Protein AF-A0A7J4K9K2-F1 (afdb_monomer)

Secondary structure (DSSP, 8-state):
----S-EEEEGGGSPTT--GGGSTTGGG--SPEEEE--BGGGTSSB---HHHHHHHHGGGGGG-SEEE--GGGGGGSPP-

Mean predicted aligned error: 3.52 Å

Sequence (80 aa):
MAGADAIELRLDLFPQGCTPEQVPGLARCPLPLIITVRSRQEGGNFRGTPDDWWTRVLPWLEYAAFVDIEQQFSMLAPPI

Nearest PDB structures (foldseek):
  2o7q-assembly1_A  TM=7.998E-01  e=3.546E-03  Arabidopsis thaliana
  2gpt-assembly1_A  TM=7.716E-01  e=3.546E-03  Arabidopsis thaliana
  2o7s-assembly1_A  TM=8.019E-01  e=7.982E-03  Arabidopsis thaliana
  2ox1-assembly1_A  TM=7.675E-01  e=2.056E-02  Archaeoglobus fulgidus
  1sfj-assembly1_A  TM=7.327E-01  e=4.043E-02  Staphylococcus aureus subsp. aureus MRSA252

Radius of gyration: 12.81 Å; Cα contacts (8 Å, |Δi|>4): 96; chains: 1; bounding box: 32×26×31 Å

pLDDT: mean 92.29, std 7.9, range [52.69, 98.25]

Structure (mmCIF, N/CA/C/O backbone):
data_AF-A0A7J4K9K2-F1
#
_entry.id   AF-A0A7J4K9K2-F1
#
loop_
_atom_site.group_PDB
_atom_site.id
_atom_site.type_symbol
_atom_site.label_atom_id
_atom_site.label_alt_id
_atom_site.label_comp_id
_atom_site.label_asym_id
_atom_site.label_entity_id
_atom_site.label_seq_id
_atom_site.pdbx_PDB_ins_code
_atom_site.Cartn_x
_atom_site.Cartn_y
_atom_site.Cartn_z
_atom_site.occupancy
_atom_site.B_iso_or_equiv
_atom_site.auth_seq_id
_atom_site.auth_comp_id
_atom_site.auth_asym_id
_atom_site.auth_atom_id
_atom_site.pdbx_PDB_model_num
ATOM 1 N N . MET A 1 1 ? 9.819 -18.395 -15.114 1.00 52.69 1 MET A N 1
ATOM 2 C CA . MET A 1 1 ? 9.175 -17.155 -14.621 1.00 52.69 1 MET A CA 1
ATOM 3 C C . MET A 1 1 ? 8.020 -17.548 -13.719 1.00 52.69 1 MET A C 1
ATOM 5 O O . MET A 1 1 ? 7.430 -18.586 -13.977 1.00 52.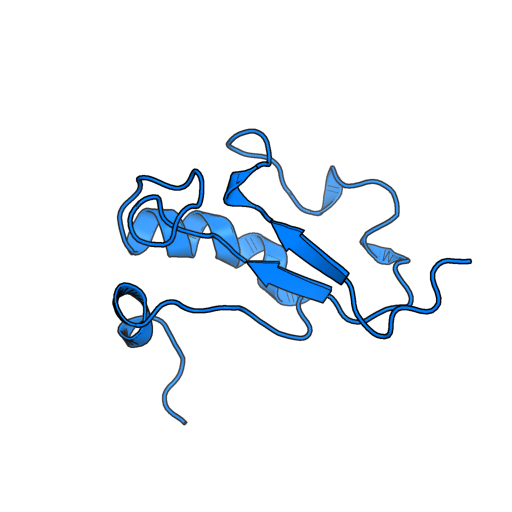69 1 MET A O 1
ATOM 9 N N . ALA A 1 2 ? 7.741 -16.776 -12.667 1.00 68.88 2 ALA A N 1
ATOM 10 C CA . ALA A 1 2 ? 6.812 -17.167 -11.602 1.00 68.88 2 ALA A CA 1
ATOM 11 C C . ALA A 1 2 ? 5.313 -17.121 -11.978 1.00 68.88 2 ALA A C 1
ATOM 13 O O . ALA A 1 2 ? 4.499 -17.537 -11.169 1.00 68.88 2 ALA A O 1
ATOM 14 N N . GLY A 1 3 ? 4.938 -16.669 -13.184 1.00 88.19 3 GLY A N 1
ATOM 15 C CA . GLY A 1 3 ? 3.561 -16.780 -13.698 1.00 88.19 3 GLY A CA 1
ATOM 16 C C . GLY A 1 3 ? 2.487 -16.032 -12.898 1.00 88.19 3 GLY A C 1
ATOM 17 O O . GLY A 1 3 ? 1.317 -16.347 -13.053 1.00 88.19 3 GLY A O 1
ATOM 18 N N . ALA A 1 4 ? 2.877 -15.093 -12.032 1.00 93.00 4 ALA A N 1
ATOM 19 C CA . ALA A 1 4 ? 1.951 -14.314 -11.219 1.00 93.00 4 ALA A CA 1
ATOM 20 C C . ALA A 1 4 ? 1.284 -13.196 -12.034 1.00 93.00 4 ALA A C 1
ATOM 22 O O . ALA A 1 4 ? 1.928 -12.586 -12.889 1.00 93.00 4 ALA A O 1
ATOM 23 N N . ASP A 1 5 ? 0.028 -12.895 -11.703 1.00 95.69 5 ASP A N 1
ATOM 24 C CA . ASP A 1 5 ? -0.773 -11.851 -12.357 1.00 95.69 5 ASP A CA 1
ATOM 25 C C . ASP A 1 5 ? -0.618 -10.465 -11.708 1.00 95.69 5 ASP A C 1
ATOM 27 O O . ASP A 1 5 ? -0.952 -9.452 -12.318 1.00 95.69 5 ASP A O 1
ATOM 31 N N . ALA A 1 6 ? -0.108 -10.406 -10.476 1.00 96.12 6 ALA A N 1
ATOM 32 C CA . ALA A 1 6 ? 0.105 -9.180 -9.710 1.00 96.12 6 ALA A CA 1
ATOM 33 C C . ALA A 1 6 ? 1.276 -9.342 -8.731 1.00 96.12 6 ALA A C 1
ATOM 35 O O . ALA A 1 6 ? 1.706 -10.461 -8.434 1.00 96.12 6 ALA A O 1
ATOM 36 N N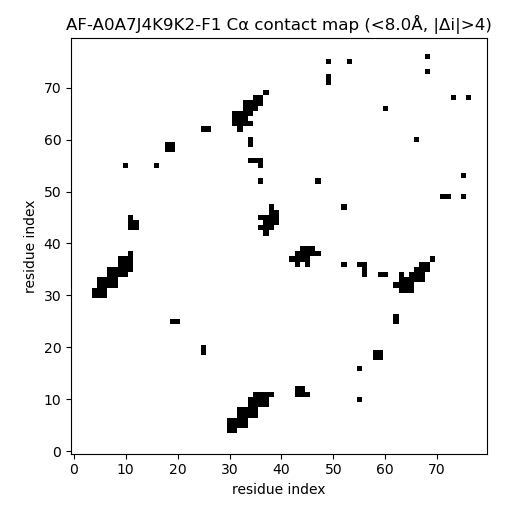 . ILE A 1 7 ? 1.776 -8.221 -8.207 1.00 95.88 7 ILE A N 1
ATOM 37 C CA . ILE A 1 7 ? 2.812 -8.194 -7.168 1.00 95.88 7 ILE A CA 1
ATOM 38 C C . ILE A 1 7 ? 2.304 -7.391 -5.971 1.00 95.88 7 ILE A C 1
ATOM 40 O O . ILE A 1 7 ? 1.938 -6.227 -6.112 1.00 95.88 7 ILE A O 1
ATOM 44 N N . GLU A 1 8 ? 2.333 -7.991 -4.782 1.00 97.50 8 GLU A N 1
ATOM 45 C CA . GLU A 1 8 ? 2.102 -7.274 -3.526 1.00 97.50 8 GLU A CA 1
ATOM 46 C C . GLU A 1 8 ? 3.415 -6.680 -2.996 1.00 97.50 8 GLU A C 1
ATOM 48 O O . GLU A 1 8 ? 4.393 -7.397 -2.764 1.00 97.50 8 GLU A O 1
ATOM 53 N N . LEU A 1 9 ? 3.432 -5.366 -2.764 1.00 97.00 9 LEU A N 1
ATOM 54 C CA . LEU A 1 9 ? 4.513 -4.667 -2.079 1.00 97.00 9 LEU A CA 1
ATOM 55 C C . LEU A 1 9 ? 4.148 -4.455 -0.610 1.00 97.00 9 LEU A C 1
ATOM 57 O O . LEU A 1 9 ? 3.335 -3.602 -0.255 1.00 97.00 9 LEU A O 1
ATOM 61 N N . ARG A 1 10 ? 4.805 -5.233 0.251 1.00 97.50 10 ARG A N 1
ATOM 62 C CA . ARG A 1 10 ? 4.663 -5.195 1.711 1.00 97.50 10 ARG A CA 1
ATOM 63 C C . ARG A 1 10 ? 5.513 -4.081 2.319 1.00 97.50 10 ARG A C 1
ATOM 65 O O . ARG A 1 10 ? 6.635 -4.308 2.774 1.00 97.50 10 ARG A O 1
ATOM 72 N N . LEU A 1 11 ? 4.978 -2.864 2.329 1.00 97.50 11 LEU A N 1
ATOM 73 C CA . LEU A 1 11 ? 5.678 -1.662 2.792 1.00 97.50 11 LEU A CA 1
ATOM 74 C C . LEU A 1 11 ? 5.997 -1.678 4.293 1.00 97.50 11 LEU A C 1
ATOM 76 O O . LEU A 1 11 ? 6.898 -0.958 4.735 1.00 97.50 11 LEU A O 1
ATOM 80 N N . ASP A 1 12 ? 5.290 -2.500 5.072 1.00 97.19 12 ASP A N 1
ATOM 81 C CA . ASP A 1 12 ? 5.591 -2.757 6.482 1.00 97.19 12 ASP A CA 1
ATOM 82 C C . ASP A 1 12 ? 6.921 -3.507 6.684 1.00 97.19 12 ASP A C 1
ATOM 84 O O . ASP A 1 12 ? 7.502 -3.446 7.766 1.00 97.19 12 ASP A O 1
ATOM 88 N N . LEU A 1 13 ? 7.441 -4.168 5.644 1.00 97.38 13 LEU A N 1
ATOM 89 C CA . LEU A 1 13 ? 8.749 -4.833 5.653 1.00 97.38 13 LEU A CA 1
ATOM 90 C C . LEU A 1 13 ? 9.882 -3.942 5.129 1.00 97.38 13 LEU A C 1
ATOM 92 O O . LEU A 1 13 ? 11.053 -4.306 5.229 1.00 97.38 13 LEU A O 1
ATOM 96 N N . PHE A 1 14 ? 9.552 -2.791 4.546 1.00 96.00 14 PHE A N 1
ATOM 97 C CA . PHE A 1 14 ? 10.542 -1.893 3.965 1.00 96.00 14 PHE A CA 1
ATOM 98 C C . PHE A 1 14 ? 11.176 -1.033 5.063 1.00 96.00 14 PHE A C 1
ATOM 100 O O . PHE A 1 14 ? 10.502 -0.695 6.042 1.00 96.00 14 PHE A O 1
ATOM 107 N N . PRO A 1 15 ? 12.434 -0.591 4.886 1.00 94.19 15 PRO A N 1
ATOM 108 C CA . PRO A 1 15 ? 13.021 0.414 5.759 1.00 94.19 15 PRO A CA 1
ATOM 109 C C . PRO A 1 15 ? 12.117 1.646 5.871 1.00 94.19 15 PRO A C 1
ATOM 111 O O . PRO A 1 15 ? 11.501 2.085 4.890 1.00 94.19 15 PRO A O 1
ATOM 114 N N . GLN A 1 16 ? 12.045 2.214 7.073 1.00 88.00 16 GLN A N 1
ATOM 115 C CA . GLN A 1 16 ? 11.296 3.443 7.306 1.00 88.00 16 GLN A CA 1
ATOM 116 C C . GLN A 1 16 ? 11.849 4.565 6.415 1.00 88.00 16 GLN A C 1
ATOM 118 O O . GLN A 1 16 ? 13.060 4.712 6.271 1.00 88.00 16 GLN A O 1
ATOM 123 N N . GLY A 1 17 ? 10.956 5.334 5.788 1.00 88.12 17 GLY A N 1
ATOM 124 C CA . GLY A 1 17 ? 11.334 6.400 4.855 1.00 88.12 17 GLY A CA 1
ATOM 125 C C . GLY A 1 17 ? 11.719 5.926 3.450 1.00 88.12 17 GLY A C 1
ATOM 126 O O . GLY A 1 17 ? 12.040 6.764 2.617 1.00 88.12 17 GLY A O 1
ATOM 127 N N . CYS A 1 18 ? 11.662 4.619 3.158 1.00 95.06 18 CYS A N 1
ATOM 128 C CA . CYS A 1 18 ? 11.867 4.138 1.793 1.00 95.06 18 CYS A CA 1
ATOM 129 C C . CYS A 1 18 ? 10.794 4.708 0.851 1.00 95.06 18 CYS A C 1
ATOM 131 O O . CYS A 1 18 ? 9.603 4.576 1.152 1.00 95.06 18 CYS A O 1
ATOM 133 N N . THR A 1 19 ? 11.212 5.319 -0.260 1.00 95.38 19 THR A N 1
ATOM 134 C CA . THR A 1 19 ? 10.332 5.905 -1.283 1.00 95.38 19 THR A CA 1
ATOM 135 C C . THR A 1 19 ? 10.277 5.028 -2.543 1.00 95.38 19 THR A C 1
ATOM 137 O O . THR A 1 19 ? 11.185 4.216 -2.760 1.00 95.38 19 THR A O 1
ATOM 140 N N . PRO A 1 20 ? 9.242 5.171 -3.392 1.00 96.81 20 PRO A N 1
ATOM 141 C CA . PRO A 1 20 ? 9.116 4.408 -4.636 1.00 96.81 20 PRO A CA 1
ATOM 142 C C . PRO A 1 20 ? 10.348 4.488 -5.549 1.00 96.81 20 PRO A C 1
ATOM 144 O O . PRO A 1 20 ? 10.769 3.484 -6.121 1.00 96.81 20 PRO A O 1
ATOM 147 N N . GLU A 1 21 ? 10.982 5.658 -5.639 1.00 94.56 21 GLU A N 1
ATOM 148 C CA . GLU A 1 21 ? 12.126 5.929 -6.523 1.00 94.56 21 GLU A CA 1
ATOM 149 C C . GLU A 1 21 ? 13.368 5.118 -6.134 1.00 94.56 21 GLU A C 1
ATOM 151 O O . GLU A 1 21 ? 14.260 4.895 -6.953 1.00 94.56 21 GLU A O 1
ATOM 156 N N . GLN A 1 22 ? 13.430 4.660 -4.882 1.00 95.56 22 GLN A N 1
ATOM 157 C CA . GLN A 1 22 ? 14.519 3.833 -4.372 1.00 95.56 22 GLN A CA 1
ATOM 158 C C . GLN A 1 22 ? 14.337 2.348 -4.707 1.00 95.56 22 GLN A C 1
ATOM 160 O O . GLN A 1 22 ? 15.282 1.579 -4.529 1.00 95.56 22 GLN A O 1
ATOM 165 N N . VAL A 1 23 ? 13.160 1.926 -5.190 1.00 94.81 23 VAL A N 1
ATOM 166 C CA . VAL A 1 23 ? 12.874 0.530 -5.545 1.00 94.81 23 VAL A CA 1
ATOM 167 C C . VAL A 1 23 ? 13.298 0.258 -6.992 1.00 94.81 23 VAL A C 1
ATOM 169 O O . VAL A 1 23 ? 12.685 0.770 -7.936 1.00 94.81 23 VAL A O 1
ATOM 172 N N . PRO A 1 24 ? 14.323 -0.583 -7.223 1.00 93.12 24 PRO A N 1
ATOM 173 C CA . PRO A 1 24 ? 14.825 -0.821 -8.567 1.00 93.12 24 PRO A CA 1
ATOM 174 C C . PRO A 1 24 ? 13.771 -1.454 -9.475 1.00 93.12 24 PRO A C 1
ATOM 176 O O . PRO A 1 24 ? 13.222 -2.512 -9.183 1.00 93.12 24 PRO A O 1
ATOM 179 N N . GLY A 1 25 ? 13.529 -0.822 -10.624 1.00 91.38 25 GLY A N 1
ATOM 180 C CA . GLY A 1 25 ? 12.642 -1.362 -11.655 1.00 91.38 25 GLY A CA 1
ATOM 181 C C . GLY A 1 25 ? 11.148 -1.184 -11.387 1.00 91.38 25 GLY A C 1
ATOM 182 O O . GLY A 1 25 ? 10.369 -1.593 -12.243 1.00 91.38 25 GLY A O 1
ATOM 183 N N . LEU A 1 26 ? 10.751 -0.527 -10.290 1.00 94.25 26 LEU A N 1
ATOM 184 C CA . LEU A 1 26 ? 9.347 -0.284 -9.942 1.00 94.25 26 LEU A CA 1
ATOM 185 C C . LEU A 1 26 ? 8.569 0.368 -11.093 1.00 94.25 26 LEU A C 1
ATOM 187 O O . LEU A 1 26 ? 7.574 -0.179 -11.554 1.00 94.25 26 LEU A O 1
ATOM 191 N N . ALA A 1 27 ? 9.096 1.466 -11.643 1.00 90.50 27 ALA A N 1
ATOM 192 C CA . ALA A 1 27 ? 8.479 2.196 -12.755 1.00 90.50 27 ALA A CA 1
ATOM 193 C C . ALA A 1 27 ? 8.407 1.404 -14.078 1.00 90.50 27 ALA A C 1
ATOM 195 O O . ALA A 1 27 ? 7.741 1.824 -15.018 1.00 90.50 27 ALA A O 1
ATOM 196 N N . ARG A 1 28 ? 9.122 0.277 -14.184 1.00 93.19 28 ARG A N 1
ATOM 197 C CA . ARG A 1 28 ? 9.089 -0.619 -15.352 1.00 93.19 28 ARG A CA 1
ATOM 198 C C . ARG A 1 28 ? 8.401 -1.945 -15.042 1.00 93.19 28 ARG A C 1
ATOM 200 O O . ARG A 1 28 ? 8.464 -2.850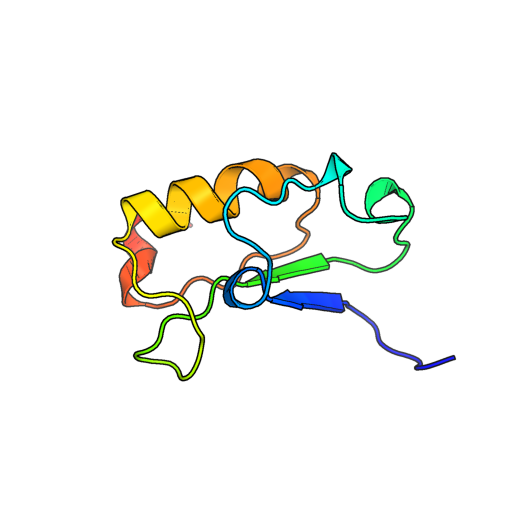 -15.873 1.00 93.19 28 ARG A O 1
ATOM 207 N N . CYS A 1 29 ? 7.808 -2.093 -13.856 1.00 93.00 29 CYS A N 1
ATOM 208 C CA . CYS A 1 29 ? 7.104 -3.306 -13.483 1.00 93.00 29 CYS A CA 1
ATOM 209 C C . CYS A 1 29 ? 5.905 -3.490 -14.424 1.00 93.00 29 CYS A C 1
ATOM 211 O O . CYS A 1 29 ? 5.030 -2.628 -14.455 1.00 93.00 29 CYS A O 1
ATOM 213 N N . PRO A 1 30 ? 5.849 -4.584 -15.206 1.00 93.69 30 PRO A N 1
ATOM 214 C CA . PRO A 1 30 ? 4.757 -4.793 -16.152 1.00 93.69 30 PRO A CA 1
ATOM 215 C C . PRO A 1 30 ? 3.487 -5.326 -15.477 1.00 93.69 30 PRO A C 1
ATOM 217 O O . PRO A 1 30 ? 2.438 -5.368 -16.111 1.00 93.69 30 PRO A O 1
ATOM 220 N N . LEU A 1 31 ? 3.589 -5.778 -14.222 1.00 95.81 31 LEU A N 1
ATOM 221 C CA . LEU A 1 31 ? 2.475 -6.333 -13.463 1.00 95.81 31 LEU A CA 1
ATOM 222 C C . LEU A 1 31 ? 1.845 -5.266 -12.559 1.00 95.81 31 LEU A C 1
ATOM 224 O O . LEU A 1 31 ? 2.579 -4.433 -12.017 1.00 95.81 31 LEU A O 1
ATOM 228 N N . PRO A 1 32 ? 0.516 -5.314 -12.350 1.00 97.31 32 PRO A N 1
ATOM 229 C CA . PRO A 1 32 ? -0.164 -4.446 -11.403 1.00 97.31 32 PRO A CA 1
ATOM 230 C C . PRO A 1 32 ? 0.393 -4.637 -9.990 1.00 97.31 32 PRO A C 1
ATOM 232 O O . PRO A 1 32 ? 0.652 -5.761 -9.544 1.00 97.31 32 PRO A O 1
ATOM 235 N N . LEU A 1 33 ? 0.558 -3.517 -9.291 1.00 97.75 33 LEU A N 1
ATOM 236 C CA . LEU A 1 33 ? 1.070 -3.483 -7.929 1.00 97.75 33 LEU A CA 1
ATOM 237 C C . LEU A 1 33 ? -0.077 -3.342 -6.929 1.00 97.75 33 LEU A C 1
ATOM 239 O O . LEU A 1 33 ? -0.934 -2.467 -7.074 1.00 97.75 33 LEU A O 1
ATOM 243 N N . ILE A 1 34 ? -0.058 -4.186 -5.902 1.00 98.25 34 ILE A N 1
ATOM 244 C CA . ILE A 1 34 ? -0.908 -4.077 -4.718 1.00 98.25 34 ILE A CA 1
ATOM 245 C C . ILE A 1 34 ? -0.044 -3.491 -3.606 1.00 98.25 34 ILE A C 1
ATOM 247 O O . ILE A 1 34 ? 0.963 -4.086 -3.221 1.00 98.25 34 ILE A O 1
ATOM 251 N N . ILE A 1 35 ? -0.405 -2.311 -3.114 1.00 98.06 35 ILE A N 1
ATOM 252 C CA . ILE A 1 35 ? 0.313 -1.658 -2.022 1.00 98.06 35 ILE A CA 1
ATOM 253 C C . ILE A 1 35 ? -0.327 -2.051 -0.695 1.00 98.06 35 ILE A C 1
ATOM 255 O O . ILE A 1 35 ? -1.506 -1.783 -0.473 1.00 98.06 35 ILE A O 1
ATOM 259 N N . THR A 1 36 ? 0.473 -2.629 0.202 1.00 98.00 36 THR A N 1
ATOM 260 C CA . THR A 1 36 ? 0.007 -3.098 1.510 1.00 98.00 36 THR A CA 1
ATOM 261 C C . THR A 1 36 ? 0.904 -2.562 2.620 1.00 98.00 36 THR A C 1
ATOM 263 O O . THR A 1 36 ? 2.121 -2.763 2.615 1.00 98.00 36 THR A O 1
ATOM 266 N N . VAL A 1 37 ? 0.300 -1.932 3.628 1.00 97.12 37 VAL A N 1
ATOM 267 C CA . VAL A 1 37 ? 0.928 -1.664 4.932 1.00 97.12 37 VAL A CA 1
ATOM 268 C C . VAL A 1 37 ? 0.155 -2.471 5.970 1.00 97.12 37 VAL A C 1
ATOM 270 O O . VAL A 1 37 ? -0.885 -2.024 6.448 1.00 97.12 37 VAL A O 1
ATOM 273 N N . ARG A 1 38 ? 0.653 -3.670 6.297 1.00 97.25 38 ARG A N 1
ATOM 274 C CA . ARG A 1 38 ? -0.012 -4.580 7.240 1.00 97.25 38 ARG A CA 1
ATOM 275 C C . ARG A 1 38 ? 0.368 -4.245 8.683 1.00 97.25 38 ARG A C 1
ATOM 277 O O . ARG A 1 38 ? 1.554 -4.226 9.034 1.00 97.25 38 ARG A O 1
ATOM 284 N N . SER A 1 39 ? -0.629 -4.005 9.524 1.00 96.06 39 SER A N 1
ATOM 285 C CA . SER A 1 39 ? -0.493 -3.726 10.949 1.00 96.06 39 SER A CA 1
ATOM 286 C C . SER A 1 39 ? -0.096 -4.966 11.741 1.00 96.06 39 SER A C 1
ATOM 288 O O . SER A 1 39 ? -0.319 -6.106 11.336 1.00 96.06 39 SER A O 1
ATOM 290 N N . ARG A 1 40 ? 0.467 -4.756 12.931 1.00 95.38 40 ARG A N 1
ATOM 291 C CA . ARG A 1 40 ? 0.792 -5.842 13.860 1.00 95.38 40 ARG A CA 1
ATOM 292 C C . ARG A 1 40 ? -0.446 -6.626 14.302 1.00 95.38 40 ARG A C 1
ATOM 294 O O . ARG A 1 40 ? -0.328 -7.817 14.579 1.00 95.38 40 ARG A O 1
ATOM 301 N N . GLN A 1 41 ? -1.60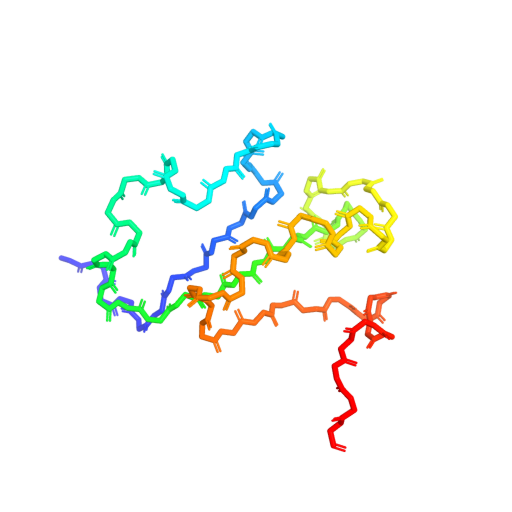3 -5.973 14.379 1.00 93.44 41 GLN A N 1
ATOM 302 C CA . GLN A 1 41 ? -2.880 -6.597 14.726 1.00 93.44 41 GLN A CA 1
ATOM 303 C C . GLN A 1 41 ? -3.300 -7.635 13.678 1.00 93.44 41 GLN A C 1
ATOM 305 O O . GLN A 1 41 ? -3.880 -8.653 14.041 1.00 93.44 41 GLN A O 1
ATOM 310 N N . GLU A 1 42 ? -2.921 -7.427 12.417 1.00 93.56 42 GLU A N 1
ATOM 311 C CA . GLU A 1 42 ? -3.153 -8.359 11.310 1.00 93.56 42 GLU A CA 1
ATOM 312 C C . GLU A 1 42 ? -1.875 -9.110 10.873 1.00 93.56 42 GLU A C 1
ATOM 314 O O . GLU A 1 42 ? -1.763 -9.595 9.748 1.00 93.56 42 GLU A O 1
ATOM 319 N N . GLY A 1 43 ? -0.884 -9.232 11.764 1.00 94.75 43 GLY A N 1
ATOM 320 C CA . GLY A 1 43 ? 0.307 -10.065 11.544 1.00 94.75 43 GLY A CA 1
ATOM 321 C C . GLY A 1 43 ? 1.426 -9.435 10.704 1.00 94.75 43 GLY A C 1
ATOM 322 O O . GLY A 1 43 ? 2.360 -10.134 10.313 1.00 94.75 43 GLY A O 1
ATOM 323 N N . GLY A 1 44 ? 1.363 -8.133 10.431 1.00 96.69 44 GLY A N 1
ATOM 324 C CA . GLY A 1 44 ? 2.433 -7.362 9.800 1.00 96.69 44 GLY A CA 1
ATOM 325 C C . GLY A 1 44 ? 3.375 -6.669 10.788 1.00 96.69 44 GLY A C 1
ATOM 326 O O . GLY A 1 44 ? 3.336 -6.885 12.003 1.00 96.69 44 GLY A O 1
ATOM 327 N N . ASN A 1 45 ? 4.245 -5.813 10.254 1.00 97.25 45 ASN A N 1
ATOM 328 C CA . ASN A 1 45 ? 5.259 -5.095 11.033 1.00 97.25 45 ASN A CA 1
ATOM 329 C C . ASN A 1 45 ? 4.900 -3.638 11.352 1.00 97.25 45 ASN A C 1
ATOM 331 O O . ASN A 1 45 ? 5.597 -3.000 12.147 1.00 97.25 45 ASN A O 1
ATOM 335 N N . PHE A 1 46 ? 3.814 -3.105 10.790 1.00 95.94 46 PHE A N 1
ATOM 336 C CA . PHE A 1 46 ? 3.409 -1.725 11.027 1.00 95.94 46 PHE A CA 1
ATOM 337 C C . PHE A 1 46 ? 2.789 -1.547 12.424 1.00 95.94 46 PHE A C 1
ATOM 339 O O . PHE A 1 46 ? 1.988 -2.360 12.885 1.00 95.94 46 PHE A O 1
ATOM 346 N N . ARG A 1 47 ? 3.184 -0.478 13.125 1.00 94.19 47 ARG A N 1
ATOM 347 C CA . ARG A 1 47 ? 2.743 -0.163 14.502 1.00 94.19 47 ARG A CA 1
ATOM 348 C C . ARG A 1 47 ? 2.258 1.281 14.668 1.00 94.19 47 ARG A C 1
ATOM 350 O O . ARG A 1 47 ? 2.112 1.731 15.801 1.00 94.19 47 ARG A O 1
ATOM 357 N N . GLY A 1 48 ? 2.104 2.005 13.562 1.00 92.25 48 GLY A N 1
ATOM 358 C CA . GLY A 1 48 ? 1.736 3.416 13.571 1.00 92.25 48 GLY A CA 1
ATOM 359 C C . GLY A 1 48 ? 0.231 3.646 13.689 1.00 92.25 48 GLY A C 1
ATOM 360 O O . GLY A 1 48 ? -0.571 2.715 13.757 1.00 92.25 48 GLY A O 1
ATOM 361 N N . THR A 1 49 ? -0.125 4.921 13.713 1.00 92.31 49 THR A N 1
ATOM 362 C CA . THR A 1 49 ? -1.493 5.444 13.672 1.00 92.31 49 THR A CA 1
ATOM 363 C C . THR A 1 49 ? -2.064 5.424 12.244 1.00 92.31 49 THR A C 1
ATOM 365 O O . THR A 1 49 ? -1.320 5.190 11.288 1.00 92.31 49 THR A O 1
ATOM 368 N N . PRO A 1 50 ? -3.367 5.703 12.054 1.00 91.12 50 PRO A N 1
ATOM 369 C CA . PRO A 1 50 ? -3.928 5.928 10.719 1.00 91.12 50 PRO A CA 1
ATOM 370 C C . PRO A 1 50 ? -3.192 7.016 9.914 1.00 91.12 50 PRO A C 1
ATOM 372 O O . PRO A 1 50 ? -2.970 6.839 8.719 1.00 91.12 50 PRO A O 1
ATOM 375 N N . ASP A 1 51 ? -2.732 8.094 10.556 1.00 92.38 51 ASP A N 1
ATOM 376 C CA . ASP A 1 51 ? -1.970 9.158 9.881 1.00 92.38 51 ASP A CA 1
ATOM 377 C C . ASP A 1 51 ? -0.577 8.678 9.443 1.00 92.38 51 ASP A C 1
ATOM 379 O O . ASP A 1 51 ? -0.109 9.007 8.348 1.00 92.38 51 ASP A O 1
ATOM 383 N N . ASP A 1 52 ? 0.075 7.847 10.264 1.00 94.12 52 ASP A N 1
ATOM 384 C CA . ASP A 1 52 ? 1.337 7.197 9.895 1.00 94.12 52 ASP A CA 1
ATOM 385 C C . ASP A 1 52 ? 1.136 6.238 8.714 1.00 94.12 52 ASP A C 1
ATOM 387 O O . ASP A 1 52 ? 1.981 6.165 7.819 1.00 94.12 52 ASP A O 1
ATOM 391 N N . TRP A 1 53 ? 0.011 5.514 8.695 1.00 94.69 53 TRP A N 1
ATOM 392 C CA . TRP A 1 53 ? -0.357 4.611 7.606 1.00 94.69 53 TRP A CA 1
ATOM 393 C C . TRP A 1 53 ? -0.553 5.404 6.313 1.00 94.69 53 TRP A C 1
ATOM 395 O O . TRP A 1 53 ? 0.061 5.079 5.297 1.00 94.69 53 TRP A O 1
ATOM 405 N N . TRP A 1 54 ? -1.311 6.504 6.368 1.00 94.06 54 TRP A N 1
ATOM 406 C CA . TRP A 1 54 ? -1.535 7.373 5.214 1.00 94.06 54 TRP A CA 1
ATOM 407 C C . TRP A 1 54 ? -0.230 7.960 4.686 1.00 94.06 54 TRP A C 1
ATOM 409 O O . TRP A 1 54 ? 0.065 7.851 3.499 1.00 94.06 54 TRP A O 1
ATOM 419 N N . THR A 1 55 ? 0.603 8.501 5.575 1.00 94.50 55 THR A N 1
ATOM 420 C CA . THR A 1 55 ? 1.926 9.039 5.227 1.00 94.50 55 THR A CA 1
ATOM 421 C C . THR A 1 55 ? 2.803 7.980 4.562 1.00 94.50 55 THR A C 1
ATOM 423 O O . THR A 1 55 ? 3.580 8.285 3.656 1.00 94.50 55 THR A O 1
ATOM 426 N N . ARG A 1 56 ? 2.679 6.718 4.990 1.00 95.19 56 ARG A N 1
ATOM 427 C CA . ARG A 1 56 ? 3.437 5.602 4.426 1.00 95.19 56 ARG A CA 1
ATOM 428 C C . ARG A 1 56 ? 2.951 5.199 3.038 1.00 95.19 56 ARG A C 1
ATOM 430 O O . ARG A 1 56 ? 3.796 4.880 2.206 1.00 95.19 56 ARG A O 1
ATOM 437 N N . VAL A 1 57 ? 1.639 5.199 2.807 1.00 95.44 57 VAL A N 1
ATOM 438 C CA . VAL A 1 57 ? 1.003 4.770 1.551 1.00 95.44 57 VAL A CA 1
ATOM 439 C C . VAL A 1 57 ? 1.034 5.863 0.486 1.00 95.44 57 VAL A C 1
ATOM 441 O O . VAL A 1 57 ? 1.283 5.557 -0.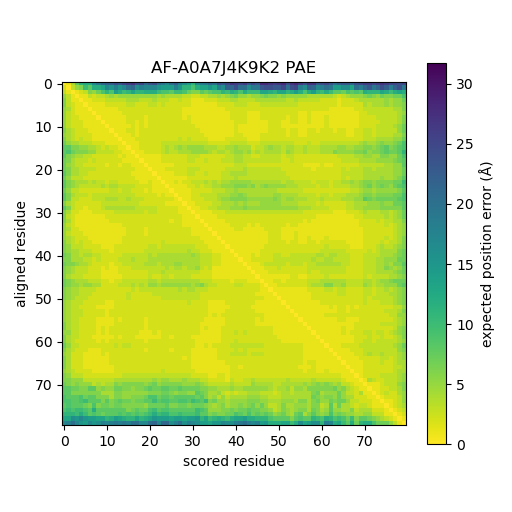676 1.00 95.44 57 VAL A O 1
ATOM 444 N N . LEU A 1 58 ? 0.835 7.127 0.868 1.00 95.50 58 LEU A N 1
ATOM 445 C CA . LEU A 1 58 ? 0.634 8.259 -0.041 1.00 95.50 58 LEU A CA 1
ATOM 446 C C . LEU A 1 58 ? 1.655 8.342 -1.196 1.00 95.50 58 LEU A C 1
ATOM 448 O O . LEU A 1 58 ? 1.215 8.471 -2.338 1.00 95.50 58 LEU A O 1
ATOM 452 N N . PRO A 1 59 ? 2.981 8.206 -0.976 1.00 96.31 59 PRO A N 1
ATOM 453 C CA . PRO A 1 59 ? 3.954 8.279 -2.070 1.00 96.31 59 PRO A CA 1
ATOM 454 C C . PRO A 1 59 ? 3.799 7.167 -3.117 1.00 96.31 59 PRO A C 1
ATOM 456 O O . PRO A 1 59 ? 4.247 7.313 -4.246 1.00 96.31 59 PRO A O 1
ATOM 459 N N . TRP A 1 60 ? 3.179 6.044 -2.753 1.00 96.81 60 TRP A N 1
ATOM 460 C CA . TRP A 1 60 ? 3.072 4.848 -3.588 1.00 96.81 60 TRP A CA 1
ATOM 461 C C . TRP A 1 60 ? 1.806 4.822 -4.444 1.00 96.81 60 TRP A C 1
ATOM 463 O O . TRP A 1 60 ? 1.703 3.974 -5.327 1.00 96.81 60 TRP A O 1
ATOM 473 N N . LEU A 1 61 ? 0.857 5.735 -4.206 1.00 95.38 61 LEU A N 1
ATOM 474 C CA . LEU A 1 61 ? -0.447 5.729 -4.874 1.00 95.38 61 LEU A CA 1
ATOM 475 C C . LEU A 1 61 ? -0.345 5.884 -6.395 1.00 95.38 61 LEU A C 1
ATOM 477 O O . LEU A 1 61 ? -1.123 5.264 -7.108 1.00 95.38 61 LEU A O 1
ATOM 481 N N . GLU A 1 62 ? 0.634 6.639 -6.902 1.00 95.31 62 GLU A N 1
ATOM 482 C CA . GLU A 1 62 ? 0.856 6.797 -8.351 1.00 95.31 62 GLU A CA 1
ATOM 483 C C . GLU A 1 62 ? 1.250 5.478 -9.043 1.00 95.31 62 GLU A C 1
ATOM 485 O O . GLU A 1 62 ? 1.010 5.296 -10.235 1.00 95.31 62 GLU A O 1
ATOM 490 N N . TYR A 1 63 ? 1.815 4.531 -8.291 1.00 95.69 63 TYR A N 1
ATOM 491 C CA . TYR A 1 63 ? 2.267 3.233 -8.796 1.00 95.69 63 TYR A CA 1
ATOM 492 C C . TYR A 1 63 ? 1.268 2.103 -8.506 1.00 95.69 63 TYR A C 1
ATOM 494 O O . TYR A 1 63 ? 1.435 0.986 -9.000 1.00 95.69 63 TYR A O 1
ATOM 502 N N . ALA A 1 64 ? 0.260 2.358 -7.671 1.00 96.38 64 ALA A N 1
ATOM 503 C CA . 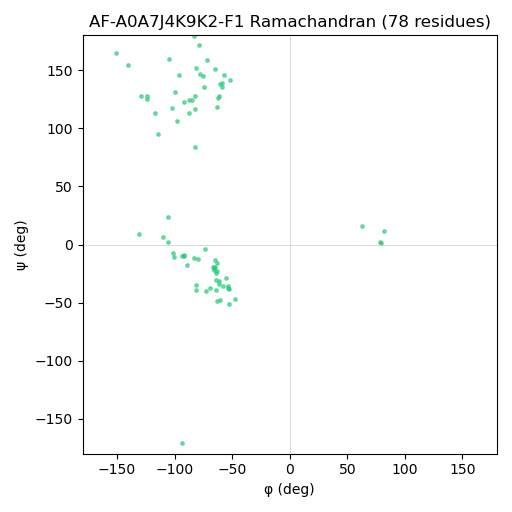ALA A 1 64 ? -0.661 1.350 -7.174 1.00 96.38 64 ALA A C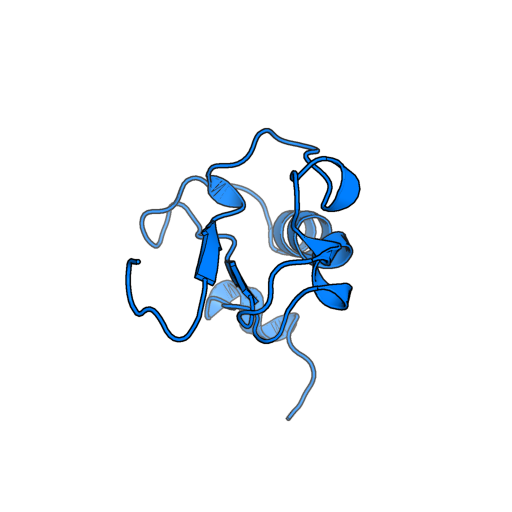A 1
ATOM 504 C C . ALA A 1 64 ? -1.781 1.072 -8.184 1.00 96.38 64 ALA A C 1
ATOM 506 O O . ALA A 1 64 ? -2.505 1.978 -8.588 1.00 96.38 64 ALA A O 1
ATOM 507 N N . ALA A 1 65 ? -1.986 -0.200 -8.524 1.00 97.12 65 ALA A N 1
ATOM 508 C CA . ALA A 1 65 ? -3.244 -0.636 -9.130 1.00 97.12 65 ALA A CA 1
ATOM 509 C C . ALA A 1 65 ? -4.316 -0.854 -8.051 1.00 97.12 65 ALA A C 1
ATOM 511 O O . ALA A 1 65 ? -5.492 -0.574 -8.271 1.00 97.12 65 ALA A O 1
ATOM 512 N N . PHE A 1 66 ? -3.895 -1.332 -6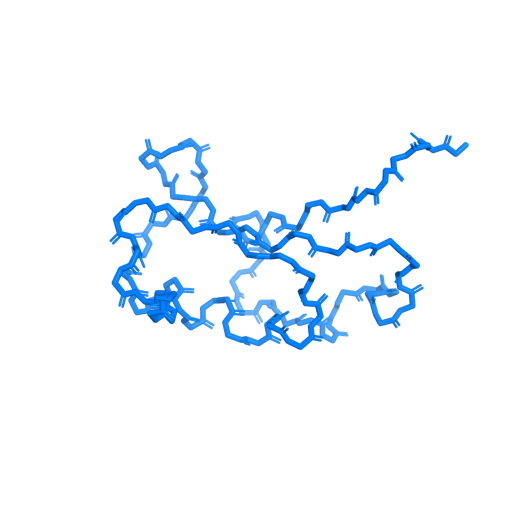.875 1.00 97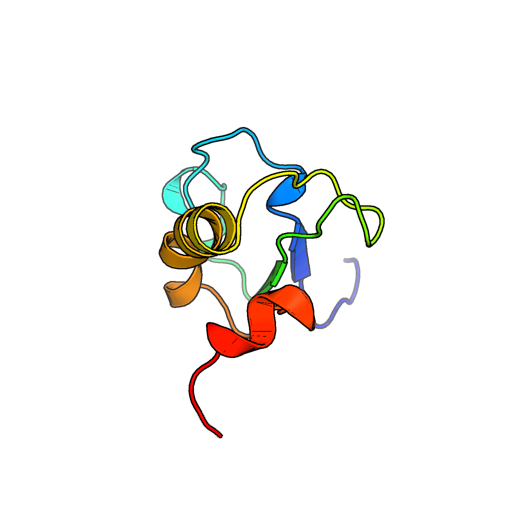.12 66 PHE A N 1
ATOM 513 C CA . PHE A 1 66 ? -4.746 -1.556 -5.710 1.00 97.12 66 PHE A CA 1
ATOM 514 C C . PHE A 1 66 ? -4.016 -1.161 -4.426 1.00 97.12 66 PHE A C 1
ATOM 516 O O . PHE A 1 66 ? -2.787 -1.219 -4.350 1.00 97.12 66 PHE A O 1
ATOM 523 N N . VAL A 1 67 ? -4.788 -0.814 -3.398 1.00 96.50 67 VAL A N 1
ATOM 524 C CA . VAL A 1 67 ? -4.298 -0.596 -2.035 1.00 96.50 67 VAL A CA 1
ATOM 525 C C . VAL A 1 67 ? -5.084 -1.509 -1.105 1.00 96.50 67 VAL A C 1
ATOM 527 O O . VAL A 1 67 ? -6.314 -1.506 -1.141 1.00 96.50 67 VAL A O 1
ATOM 530 N N . ASP A 1 68 ? -4.384 -2.285 -0.285 1.00 95.62 68 ASP A N 1
ATOM 531 C CA . ASP A 1 68 ? -5.001 -3.057 0.790 1.00 95.62 68 ASP A CA 1
ATOM 532 C C . ASP A 1 68 ? -5.207 -2.147 2.008 1.00 95.62 68 ASP A C 1
ATOM 534 O O . ASP A 1 68 ? -4.246 -1.608 2.570 1.00 95.62 68 ASP A O 1
ATOM 538 N N . ILE A 1 69 ? -6.473 -1.937 2.374 1.00 93.31 69 ILE A N 1
ATOM 539 C CA . ILE A 1 69 ? -6.889 -1.076 3.480 1.00 93.31 69 ILE A CA 1
ATOM 540 C C . ILE A 1 69 ? -7.582 -1.944 4.526 1.00 93.31 69 ILE A C 1
ATOM 542 O O . ILE A 1 69 ? -8.686 -2.443 4.312 1.00 93.31 69 ILE A O 1
ATOM 546 N N . GLU A 1 70 ? -6.952 -2.074 5.690 1.00 91.38 70 GLU A N 1
ATOM 547 C CA . GLU A 1 70 ? -7.553 -2.754 6.838 1.00 91.38 70 GLU A CA 1
ATOM 548 C C . GLU A 1 70 ? -8.786 -1.988 7.341 1.00 91.38 70 GLU A C 1
ATOM 550 O O . GLU A 1 70 ? -8.844 -0.757 7.272 1.00 91.38 70 GLU A O 1
ATOM 555 N N . GLN A 1 71 ? -9.760 -2.689 7.932 1.00 85.31 71 GLN A N 1
ATOM 556 C CA . GLN A 1 71 ? -11.025 -2.088 8.384 1.00 85.31 71 GLN A CA 1
ATOM 557 C C . GLN A 1 71 ? -10.816 -0.881 9.318 1.00 85.31 71 GLN A C 1
ATOM 559 O O . GLN A 1 71 ? -11.563 0.097 9.240 1.00 85.31 71 GLN A O 1
ATOM 564 N N . GLN A 1 72 ? -9.787 -0.921 10.170 1.00 84.06 72 GLN A N 1
ATOM 565 C CA . GLN A 1 72 ? -9.430 0.176 11.080 1.00 84.06 72 GLN A CA 1
ATOM 566 C C . GLN A 1 72 ? -8.966 1.459 10.365 1.00 84.06 72 GLN A C 1
ATOM 568 O O . GLN A 1 72 ? -9.019 2.535 10.954 1.00 84.06 72 GLN A O 1
ATOM 573 N N . PHE A 1 73 ? -8.559 1.363 9.098 1.00 85.75 73 PHE A N 1
ATOM 574 C CA . PHE A 1 73 ? -8.138 2.484 8.253 1.00 85.75 73 PHE A CA 1
ATOM 575 C C . PHE A 1 73 ? -9.180 2.854 7.188 1.00 85.75 73 PHE A C 1
ATOM 577 O O . PHE A 1 73 ? -8.957 3.779 6.413 1.00 85.75 73 PHE A O 1
ATOM 584 N N . SER A 1 74 ? -10.337 2.183 7.161 1.00 85.38 74 SER A N 1
ATOM 585 C CA . SER A 1 74 ? -11.385 2.390 6.145 1.00 85.38 74 SER A CA 1
ATOM 586 C C . SER A 1 74 ? -11.867 3.840 6.019 1.00 85.38 74 SER A C 1
ATOM 588 O O . SER A 1 74 ? -12.236 4.266 4.932 1.00 85.38 74 SER A O 1
ATOM 590 N N . MET A 1 75 ? -11.799 4.627 7.097 1.00 86.31 75 MET A N 1
ATOM 591 C CA . MET A 1 75 ? -12.127 6.061 7.095 1.00 86.31 75 MET A CA 1
ATOM 592 C C . MET A 1 75 ? -11.219 6.922 6.200 1.00 86.31 75 MET A C 1
ATOM 594 O O . MET A 1 75 ? -11.565 8.063 5.910 1.00 86.31 75 MET A O 1
ATOM 598 N N . LEU A 1 76 ? -10.061 6.396 5.791 1.00 84.88 76 LEU A N 1
ATOM 599 C CA . LEU A 1 76 ? -9.117 7.048 4.882 1.00 84.88 76 LEU A CA 1
ATOM 600 C C . LEU A 1 76 ? -9.369 6.683 3.412 1.00 84.88 76 LEU A C 1
ATOM 602 O O . LEU A 1 76 ? -8.758 7.275 2.523 1.00 84.88 76 LEU A O 1
ATOM 606 N N . ALA A 1 77 ? -10.243 5.711 3.142 1.00 82.88 77 ALA A N 1
ATOM 607 C CA . ALA A 1 77 ? -10.627 5.366 1.784 1.00 82.88 77 ALA A CA 1
ATOM 608 C C . ALA A 1 77 ? -11.586 6.431 1.215 1.00 82.88 77 ALA A C 1
ATOM 610 O O . ALA A 1 77 ? -12.422 6.964 1.953 1.00 82.88 77 ALA A O 1
ATOM 611 N N . PRO A 1 78 ? -11.514 6.736 -0.094 1.00 77.94 78 PRO A N 1
ATOM 612 C CA . PRO A 1 78 ? -12.530 7.552 -0.742 1.00 77.94 78 PRO A CA 1
ATOM 613 C C . PRO A 1 78 ? -13.922 6.923 -0.565 1.00 77.94 78 PRO A C 1
ATOM 615 O O . PRO A 1 78 ? -14.035 5.694 -0.569 1.00 77.94 78 PRO A O 1
ATOM 618 N N . PRO A 1 79 ? -14.990 7.731 -0.441 1.00 73.62 79 PRO A N 1
ATOM 619 C CA . PRO A 1 79 ? -16.346 7.205 -0.505 1.00 73.62 79 PRO A CA 1
ATOM 620 C C . PRO A 1 79 ? -16.570 6.539 -1.869 1.00 73.62 79 PRO A C 1
ATOM 622 O O . PRO A 1 79 ? -16.122 7.059 -2.893 1.00 73.62 79 PRO A O 1
ATOM 625 N N . ILE A 1 80 ? -17.238 5.385 -1.854 1.00 59.34 80 ILE A N 1
ATOM 626 C CA . ILE A 1 80 ? -17.590 4.604 -3.048 1.00 59.34 80 ILE A CA 1
ATOM 627 C C . ILE A 1 80 ? -18.951 5.059 -3.572 1.00 59.34 80 ILE A C 1
ATOM 629 O O . ILE A 1 80 ? -19.858 5.253 -2.729 1.00 59.34 80 ILE A O 1
#

Solvent-accessible surface area (backbone atoms only — not comparable to full-atom values): 5153 Å² total; per-residue (Å²): 132,88,84,69,82,57,45,78,46,59,55,34,76,46,67,88,88,70,53,64,91,75,43,86,61,56,96,69,52,91,53,50,26,33,40,31,67,40,36,50,92,76,75,35,68,32,83,70,54,68,68,52,48,48,66,67,46,58,78,44,54,90,67,40,72,40,71,61,71,56,78,93,44,47,88,76,51,79,90,131

Foldseek 3Di:
DPPDQAEEDALLPPPPPDAQVNDPCLVVPPHAYEYEDDDVVRPGNDDDDLVVVCVSCVRCVVSHPHYDADPNNCVVDPDD